Protein AF-A0A1J7GWZ6-F1 (afdb_monomer)

Sequence (81 aa):
MGAVEKKLKEMEIDYVRATVEEGGIQVDQLFFHDPDGFMIEICNCDSLPVIPLVGEVARACSRVNLQIMQNQNQIKMVKHL

Structure (mmCIF, N/CA/C/O backbone):
data_AF-A0A1J7GWZ6-F1
#
_entry.id   AF-A0A1J7GWZ6-F1
#
loop_
_atom_site.group_PDB
_atom_site.id
_atom_site.type_symbol
_atom_site.label_atom_id
_atom_site.label_alt_id
_atom_site.label_comp_id
_atom_site.label_asym_id
_atom_site.label_entity_id
_atom_site.label_seq_id
_atom_site.pdbx_PDB_ins_code
_atom_site.Cartn_x
_atom_site.Cartn_y
_atom_site.Cartn_z
_atom_site.occupancy
_atom_site.B_iso_or_equiv
_atom_site.auth_seq_id
_atom_site.auth_comp_id
_atom_site.auth_asym_id
_atom_site.auth_atom_id
_atom_site.pdbx_PDB_model_num
ATOM 1 N N . MET A 1 1 ? 6.720 -0.600 1.774 1.00 87.31 1 ME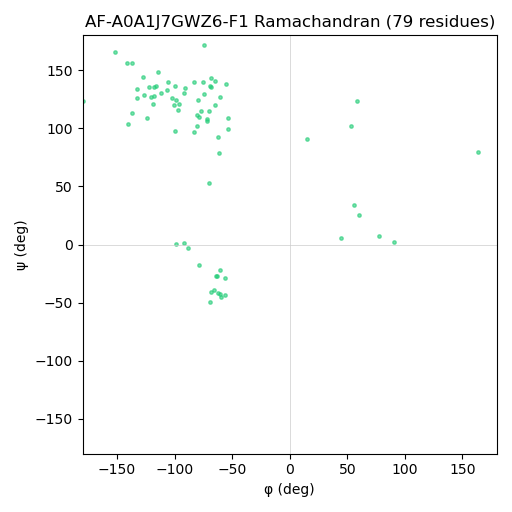T A N 1
ATOM 2 C CA . MET A 1 1 ? 5.355 -0.350 2.302 1.00 87.31 1 MET A CA 1
ATOM 3 C C . MET A 1 1 ? 5.238 -0.270 3.828 1.00 87.31 1 MET A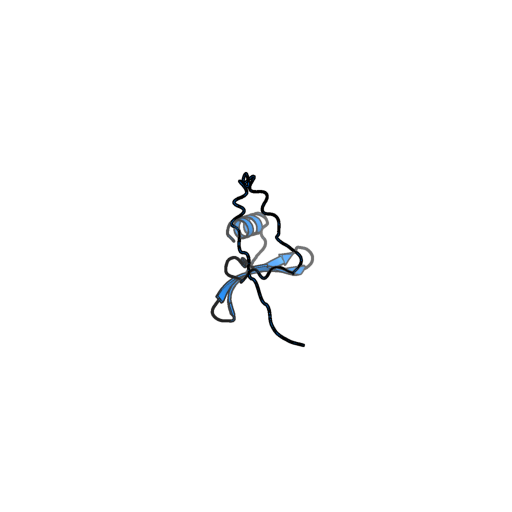 C 1
ATOM 5 O O . MET A 1 1 ? 4.205 0.184 4.302 1.00 87.31 1 MET A O 1
ATOM 9 N N . GLY A 1 2 ? 6.266 -0.618 4.615 1.00 92.06 2 GLY A N 1
ATOM 10 C CA . GLY A 1 2 ? 6.119 -0.793 6.072 1.00 92.06 2 GLY A CA 1
ATOM 11 C C . GLY A 1 2 ? 5.557 0.390 6.879 1.00 92.06 2 GLY A C 1
ATOM 12 O O . GLY A 1 2 ? 4.896 0.167 7.887 1.00 92.06 2 GLY A O 1
ATOM 13 N N . ALA A 1 3 ? 5.759 1.642 6.451 1.00 95.25 3 ALA A N 1
ATOM 14 C CA . ALA A 1 3 ? 5.162 2.797 7.134 1.00 95.25 3 ALA A CA 1
ATOM 15 C C . ALA A 1 3 ? 3.624 2.808 7.039 1.00 95.25 3 ALA A C 1
ATOM 17 O O . ALA A 1 3 ? 2.950 3.118 8.020 1.00 95.25 3 ALA A O 1
ATOM 18 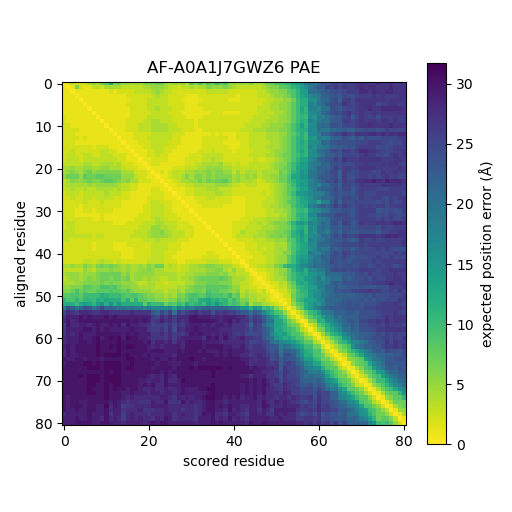N N . VAL A 1 4 ? 3.081 2.424 5.880 1.00 95.81 4 VAL A N 1
ATOM 19 C CA . VAL A 1 4 ? 1.635 2.328 5.637 1.00 95.81 4 VAL A CA 1
ATOM 20 C C . VAL A 1 4 ? 1.048 1.167 6.433 1.00 95.81 4 VAL A C 1
ATOM 22 O O . VAL A 1 4 ? 0.108 1.368 7.190 1.00 95.81 4 VAL A O 1
ATOM 25 N N . GLU A 1 5 ? 1.654 -0.021 6.342 1.00 97.19 5 GLU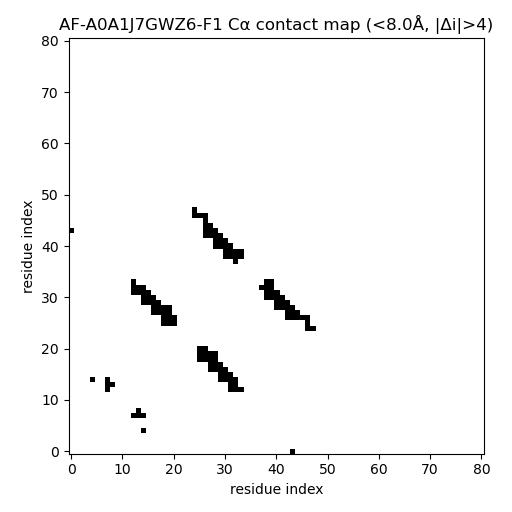 A N 1
ATOM 26 C CA . GLU A 1 5 ? 1.226 -1.219 7.083 1.00 97.19 5 GLU A CA 1
ATOM 27 C C . GLU A 1 5 ? 1.189 -0.967 8.599 1.00 97.19 5 GLU A C 1
ATOM 29 O O . GLU A 1 5 ? 0.225 -1.326 9.277 1.00 97.19 5 GLU A O 1
ATOM 34 N N . LYS A 1 6 ? 2.218 -0.292 9.137 1.00 98.12 6 LYS A N 1
ATOM 35 C CA . LYS A 1 6 ? 2.253 0.115 10.547 1.00 98.12 6 LYS A CA 1
ATOM 36 C C . LYS A 1 6 ? 1.075 1.027 10.885 1.00 98.12 6 LYS A C 1
ATOM 38 O O . LYS A 1 6 ? 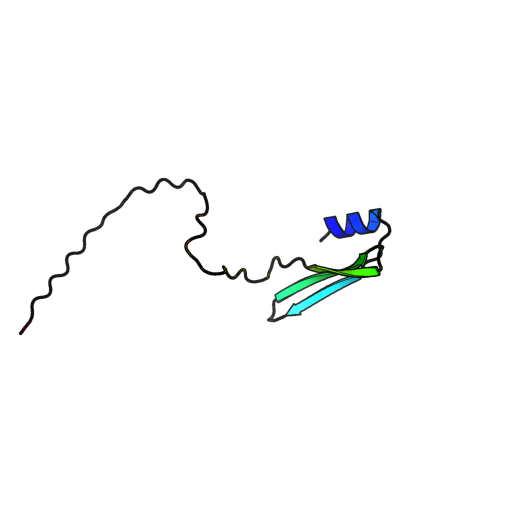0.435 0.820 11.912 1.00 98.12 6 LYS A O 1
ATOM 43 N N . LYS A 1 7 ? 0.785 2.015 10.035 1.00 98.00 7 LYS A N 1
ATOM 44 C CA . LYS A 1 7 ? -0.286 2.976 10.294 1.00 98.00 7 LYS A CA 1
ATOM 45 C C . LYS A 1 7 ? -1.673 2.338 10.228 1.00 98.00 7 LYS A C 1
ATOM 47 O O . LYS A 1 7 ? -2.492 2.618 11.094 1.00 98.00 7 LYS A O 1
ATOM 52 N N . LEU A 1 8 ? -1.909 1.455 9.260 1.00 98.12 8 LEU A N 1
ATOM 53 C CA . LEU A 1 8 ? -3.161 0.702 9.142 1.00 98.12 8 LEU A CA 1
ATOM 54 C C . LEU A 1 8 ? -3.398 -0.172 10.376 1.00 98.12 8 LEU A C 1
ATOM 56 O O . LEU A 1 8 ? -4.484 -0.144 10.945 1.00 98.12 8 LEU A O 1
ATOM 60 N N . LYS A 1 9 ? -2.351 -0.844 10.870 1.00 98.00 9 LYS A N 1
ATOM 61 C CA . LYS A 1 9 ? -2.424 -1.627 12.110 1.00 98.00 9 LYS A CA 1
ATOM 62 C C . LYS A 1 9 ? -2.751 -0.773 13.339 1.00 98.00 9 LYS A C 1
ATOM 64 O O . LYS A 1 9 ? -3.541 -1.198 14.170 1.00 98.00 9 LYS A O 1
ATOM 69 N N . GLU A 1 10 ? -2.157 0.415 13.468 1.00 98.50 10 GLU A N 1
ATOM 70 C CA . GLU A 1 10 ? -2.482 1.366 14.549 1.00 98.50 10 GLU A CA 1
ATOM 71 C C . GLU A 1 10 ? -3.930 1.874 14.483 1.00 98.50 10 GLU A C 1
ATOM 73 O O . GLU A 1 10 ? -4.478 2.280 15.503 1.00 98.50 10 GLU A O 1
ATOM 78 N N . MET A 1 11 ? -4.521 1.889 13.288 1.00 97.56 11 MET A N 1
ATOM 79 C CA . MET A 1 11 ? -5.905 2.298 13.044 1.00 97.56 11 MET A CA 1
ATOM 80 C C . MET A 1 11 ? -6.892 1.124 13.084 1.00 97.56 11 MET A C 1
ATOM 82 O O . MET A 1 11 ? -8.074 1.349 12.852 1.00 97.56 11 MET A O 1
ATOM 86 N N . GLU A 1 12 ? -6.418 -0.098 13.350 1.00 97.69 12 GLU A N 1
ATOM 87 C CA . GLU A 1 12 ? -7.223 -1.329 13.325 1.00 97.69 12 GLU A CA 1
ATOM 88 C C . GLU A 1 12 ? -7.938 -1.553 11.978 1.00 97.69 12 GLU A C 1
ATOM 90 O O . GLU A 1 12 ? -9.039 -2.094 11.920 1.00 97.69 12 GLU A O 1
ATOM 95 N N . ILE A 1 13 ? -7.297 -1.137 10.879 1.00 98.12 13 ILE A N 1
ATOM 96 C CA . ILE A 1 13 ? -7.778 -1.364 9.514 1.00 98.12 13 ILE A CA 1
ATOM 97 C C . ILE A 1 13 ? -7.094 -2.604 8.944 1.00 98.12 13 ILE A C 1
ATOM 99 O O . ILE A 1 13 ? -5.864 -2.656 8.819 1.00 98.12 13 ILE A O 1
ATOM 103 N N . ASP A 1 14 ? -7.909 -3.583 8.561 1.00 97.94 14 ASP A N 1
ATOM 104 C CA . ASP A 1 14 ? -7.451 -4.770 7.852 1.00 97.94 14 ASP A CA 1
ATOM 105 C C . ASP A 1 14 ? -6.977 -4.418 6.439 1.00 97.94 14 ASP A C 1
ATOM 107 O O . ASP A 1 14 ? -7.556 -3.581 5.742 1.00 97.94 14 ASP A O 1
ATOM 111 N N . TYR A 1 15 ? -5.921 -5.095 5.998 1.00 98.00 15 TYR A N 1
ATOM 112 C CA . TYR A 1 15 ? -5.377 -4.932 4.658 1.00 98.00 15 TYR A CA 1
ATOM 113 C C . TYR A 1 15 ? -4.921 -6.266 4.078 1.00 98.00 15 TYR A C 1
ATOM 115 O O . TYR A 1 15 ? -4.577 -7.208 4.795 1.00 98.00 15 TYR A O 1
ATOM 123 N N . VAL A 1 16 ? -4.876 -6.322 2.752 1.00 97.56 16 VAL A N 1
ATOM 124 C CA . VAL A 1 16 ? -4.355 -7.447 1.979 1.00 97.56 16 VAL A CA 1
ATOM 125 C C . VAL A 1 16 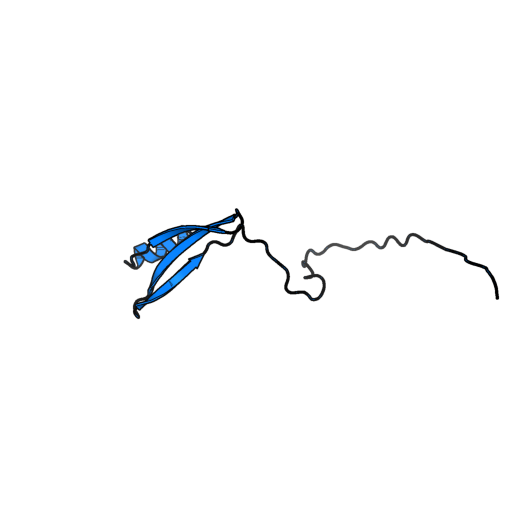? -3.143 -6.973 1.198 1.00 97.56 16 VAL A C 1
ATOM 127 O O . VAL A 1 16 ? -3.163 -5.902 0.595 1.00 97.56 16 VAL A O 1
ATOM 130 N N . ARG A 1 17 ? -2.083 -7.779 1.189 1.00 96.06 17 ARG A N 1
ATOM 131 C CA . ARG A 1 17 ? -0.907 -7.548 0.352 1.00 96.06 17 ARG A CA 1
ATOM 132 C C . ARG A 1 17 ? -0.891 -8.534 -0.804 1.00 96.06 17 ARG A C 1
ATOM 134 O O . ARG A 1 17 ? -1.172 -9.715 -0.610 1.00 96.06 17 ARG A O 1
ATOM 141 N N . ALA A 1 18 ? -0.513 -8.050 -1.977 1.00 95.19 18 ALA A N 1
ATOM 142 C CA . ALA A 1 18 ? -0.246 -8.871 -3.143 1.00 95.19 18 ALA A CA 1
ATOM 143 C C . ALA A 1 18 ? 1.024 -8.384 -3.840 1.00 95.19 18 ALA A C 1
ATOM 145 O O . ALA A 1 18 ? 1.407 -7.223 -3.720 1.00 95.19 18 ALA A O 1
ATOM 146 N N . THR A 1 19 ? 1.657 -9.280 -4.584 1.00 94.19 19 THR A N 1
ATOM 147 C CA . THR A 1 19 ? 2.726 -8.933 -5.518 1.00 94.19 19 THR A CA 1
ATOM 148 C C . THR A 1 19 ? 2.238 -9.323 -6.901 1.00 94.19 19 THR A C 1
ATOM 150 O O . THR A 1 19 ? 1.787 -10.454 -7.100 1.00 94.19 19 THR A O 1
ATOM 153 N N . VAL A 1 20 ? 2.298 -8.386 -7.840 1.00 92.19 20 VAL A N 1
ATOM 154 C CA . VAL A 1 20 ? 1.902 -8.593 -9.235 1.00 92.19 20 VAL A CA 1
ATOM 155 C C . VAL A 1 20 ? 3.118 -8.476 -10.136 1.00 92.19 20 VAL A C 1
ATOM 157 O O . VAL A 1 20 ? 4.046 -7.731 -9.832 1.00 92.19 20 VAL A O 1
ATOM 160 N N . GLU A 1 21 ? 3.118 -9.221 -11.237 1.00 93.06 21 GLU A N 1
ATOM 161 C CA . GLU A 1 21 ? 4.164 -9.151 -12.252 1.00 93.06 21 GLU A CA 1
ATOM 162 C C . GLU A 1 21 ? 3.553 -8.706 -13.581 1.00 93.06 21 GLU A C 1
ATOM 164 O O . GLU A 1 21 ? 2.663 -9.366 -14.117 1.00 93.06 21 GLU A O 1
ATOM 169 N N . GLU A 1 22 ? 4.044 -7.593 -14.120 1.00 84.62 22 GLU A N 1
ATOM 170 C CA . GLU A 1 22 ? 3.634 -7.064 -15.417 1.00 84.62 22 GLU A CA 1
ATOM 171 C C . GLU A 1 22 ? 4.875 -6.696 -16.233 1.00 84.62 22 GLU A C 1
ATOM 173 O O . GLU A 1 22 ? 5.762 -5.981 -15.767 1.00 84.62 22 GLU A O 1
ATOM 178 N N . GLY A 1 23 ? 4.986 -7.227 -17.454 1.00 88.06 23 GLY A N 1
ATOM 179 C CA . GLY A 1 23 ? 6.145 -6.962 -18.315 1.00 88.06 23 GLY A CA 1
ATOM 180 C C . GLY A 1 23 ? 7.489 -7.407 -17.717 1.00 88.06 23 GLY A C 1
ATOM 181 O O . GLY A 1 23 ? 8.522 -6.835 -18.058 1.00 88.06 23 GLY A O 1
ATOM 182 N N . GLY A 1 24 ? 7.481 -8.397 -16.815 1.00 91.56 24 GLY A N 1
ATOM 183 C CA . GLY A 1 24 ? 8.665 -8.859 -16.080 1.00 91.56 24 GLY A CA 1
ATOM 184 C C . GLY A 1 24 ? 9.082 -7.956 -14.913 1.00 91.56 24 GLY A C 1
ATOM 185 O O . GLY A 1 24 ? 10.139 -8.176 -14.325 1.00 91.56 24 GLY A O 1
ATOM 186 N N . ILE A 1 25 ? 8.280 -6.943 -14.574 1.00 91.38 25 ILE A N 1
ATOM 187 C CA . ILE A 1 25 ? 8.485 -6.074 -13.415 1.00 91.38 25 ILE A CA 1
ATOM 188 C C . ILE A 1 25 ? 7.528 -6.517 -12.316 1.00 91.38 25 ILE A C 1
ATOM 190 O O . ILE A 1 25 ? 6.319 -6.587 -12.530 1.00 91.38 25 ILE A O 1
ATOM 194 N N . GLN A 1 26 ? 8.074 -6.793 -11.134 1.00 92.88 26 GLN A N 1
ATOM 195 C CA . GLN A 1 26 ? 7.277 -7.091 -9.950 1.00 92.88 26 GLN A CA 1
ATOM 196 C C . GLN A 1 26 ? 6.987 -5.817 -9.170 1.00 92.88 26 GLN A C 1
ATOM 198 O O . GLN A 1 26 ? 7.884 -5.003 -8.934 1.00 92.88 26 GLN A O 1
ATOM 203 N N . VAL A 1 27 ? 5.737 -5.663 -8.749 1.00 93.00 27 VAL A N 1
ATOM 204 C CA . VAL A 1 27 ? 5.301 -4.532 -7.938 1.00 93.00 27 VAL A CA 1
ATOM 205 C C . VAL A 1 27 ? 4.472 -5.042 -6.771 1.00 93.00 27 VAL A C 1
ATOM 207 O O . VAL A 1 27 ? 3.599 -5.897 -6.933 1.00 93.00 27 VAL A O 1
ATOM 210 N N . ASP A 1 28 ? 4.767 -4.527 -5.582 1.00 93.75 28 ASP A N 1
ATOM 211 C CA . ASP A 1 28 ? 3.961 -4.817 -4.408 1.00 93.75 28 ASP A CA 1
ATOM 212 C C . ASP A 1 28 ? 2.757 -3.880 -4.390 1.00 93.75 28 ASP A C 1
ATOM 214 O O . ASP A 1 28 ? 2.878 -2.679 -4.652 1.00 93.75 28 ASP A O 1
ATOM 218 N N . GLN A 1 29 ? 1.613 -4.438 -4.018 1.00 95.00 29 GLN A N 1
ATOM 219 C CA . GLN A 1 29 ? 0.344 -3.753 -3.848 1.00 95.00 29 GLN A CA 1
ATOM 220 C C . GLN A 1 29 ? -0.224 -4.055 -2.463 1.00 95.00 29 GLN A C 1
ATOM 222 O O . GLN A 1 29 ? -0.103 -5.164 -1.932 1.00 95.00 29 GLN A O 1
ATOM 227 N N . LEU A 1 30 ? -0.868 -3.054 -1.882 1.00 96.88 30 LEU A N 1
ATOM 228 C CA . LEU A 1 30 ? -1.591 -3.141 -0.628 1.00 96.88 30 LEU A CA 1
ATOM 229 C C . LEU A 1 30 ? -3.007 -2.624 -0.857 1.00 96.88 30 LEU A C 1
ATOM 231 O O . LEU A 1 30 ? -3.190 -1.520 -1.361 1.00 96.88 30 LEU A O 1
ATOM 235 N N . PHE A 1 31 ? -3.989 -3.416 -0.448 1.00 97.94 31 PHE A N 1
ATOM 236 C CA . PHE A 1 31 ? -5.409 -3.127 -0.586 1.00 97.94 31 PHE A CA 1
ATOM 237 C C . PHE A 1 31 ? -6.048 -3.031 0.793 1.00 97.94 31 PHE A C 1
ATOM 239 O O . PHE A 1 31 ? -5.799 -3.883 1.646 1.00 97.94 31 PHE A O 1
ATOM 246 N N . PHE A 1 32 ? -6.887 -2.028 1.012 1.00 98.38 32 PHE A N 1
ATOM 247 C CA . PHE A 1 32 ? -7.690 -1.896 2.227 1.00 98.38 32 PHE A CA 1
ATOM 248 C C . PHE A 1 32 ? -8.980 -1.132 1.931 1.00 98.38 32 PHE A C 1
ATOM 250 O O . PHE A 1 32 ? -9.106 -0.503 0.880 1.00 98.38 32 PHE A O 1
ATOM 257 N N . HIS A 1 33 ? -9.936 -1.191 2.852 1.00 98.56 33 HIS A N 1
ATOM 258 C CA . HIS A 1 33 ? -11.117 -0.335 2.810 1.00 98.56 33 HIS A CA 1
ATOM 259 C C . HIS A 1 33 ? -10.935 0.835 3.773 1.00 98.56 33 HIS A C 1
ATOM 261 O O . HIS A 1 33 ? -10.468 0.649 4.898 1.00 98.56 33 HIS A O 1
ATOM 267 N N . ASP A 1 34 ? -11.293 2.038 3.338 1.00 97.69 34 ASP A N 1
ATOM 268 C CA . ASP A 1 34 ? -11.409 3.173 4.247 1.00 97.69 34 ASP A CA 1
ATOM 269 C C . ASP A 1 34 ? -12.683 3.061 5.118 1.00 97.69 34 ASP A C 1
ATOM 271 O O . ASP A 1 34 ? -13.515 2.173 4.895 1.00 97.69 34 ASP A O 1
ATOM 275 N N . PRO A 1 35 ? -12.860 3.928 6.132 1.00 96.69 35 PRO A N 1
ATOM 276 C CA . PRO A 1 35 ? -14.040 3.886 6.998 1.00 96.69 35 PRO A CA 1
ATOM 277 C C . PRO A 1 35 ? -15.381 4.094 6.277 1.00 96.69 35 PRO A C 1
ATOM 279 O O . PRO A 1 35 ? -16.413 3.679 6.802 1.00 96.69 35 PRO A O 1
ATOM 282 N N . ASP A 1 36 ? -15.370 4.709 5.091 1.00 97.88 36 ASP A N 1
ATOM 283 C CA . ASP A 1 36 ? -16.554 4.928 4.256 1.00 97.88 36 ASP A CA 1
ATOM 284 C C . ASP A 1 36 ? -16.825 3.734 3.311 1.00 97.88 36 ASP A C 1
ATOM 286 O O . ASP A 1 36 ? -17.840 3.694 2.611 1.00 97.88 36 ASP A O 1
ATOM 290 N N . GLY A 1 37 ? -15.948 2.723 3.318 1.00 96.81 37 GLY A N 1
ATOM 291 C CA . GLY A 1 37 ? -16.058 1.484 2.554 1.00 96.81 37 GLY A CA 1
ATOM 292 C C . GLY A 1 37 ? -15.406 1.529 1.171 1.00 96.81 37 GLY A C 1
ATOM 293 O O . GLY A 1 37 ? -15.454 0.526 0.448 1.00 96.81 37 GLY A O 1
ATOM 294 N N . PHE A 1 38 ? -14.770 2.636 0.780 1.00 98.25 38 PHE A N 1
ATOM 295 C CA . PHE A 1 38 ? -14.060 2.712 -0.494 1.00 98.25 38 PHE A CA 1
ATOM 296 C C . PHE A 1 38 ? -12.810 1.839 -0.463 1.00 98.25 38 PHE A C 1
ATOM 298 O O . PHE A 1 38 ? -12.058 1.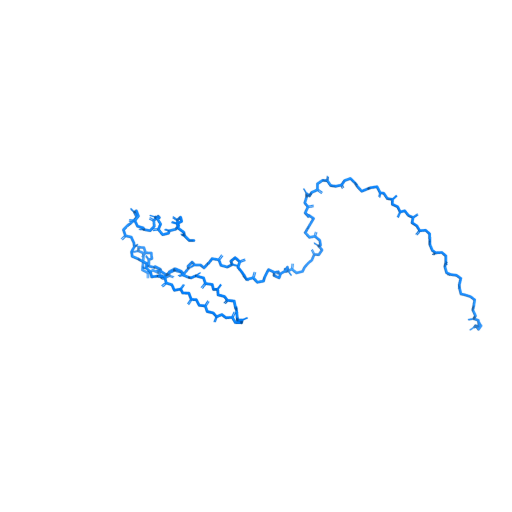827 0.509 1.00 98.25 38 PHE A O 1
ATOM 305 N N . MET A 1 39 ? -12.583 1.101 -1.549 1.00 97.88 39 MET A N 1
ATOM 306 C CA . MET A 1 39 ? -11.374 0.302 -1.714 1.00 97.88 39 MET A CA 1
ATOM 307 C C . MET A 1 39 ? -10.222 1.206 -2.154 1.00 97.88 39 MET A C 1
ATOM 309 O O . MET A 1 39 ? -10.329 1.913 -3.158 1.00 97.88 39 MET A O 1
ATOM 313 N N . ILE A 1 40 ? -9.132 1.174 -1.394 1.00 98.12 40 ILE A N 1
ATOM 314 C CA . ILE A 1 40 ? -7.902 1.907 -1.667 1.00 98.12 40 ILE A CA 1
ATOM 315 C C . ILE A 1 40 ? -6.801 0.907 -2.014 1.00 98.12 40 ILE A C 1
ATOM 317 O O . ILE A 1 40 ? -6.547 -0.041 -1.270 1.00 98.12 40 ILE A O 1
ATOM 321 N N . GLU A 1 41 ? -6.113 1.173 -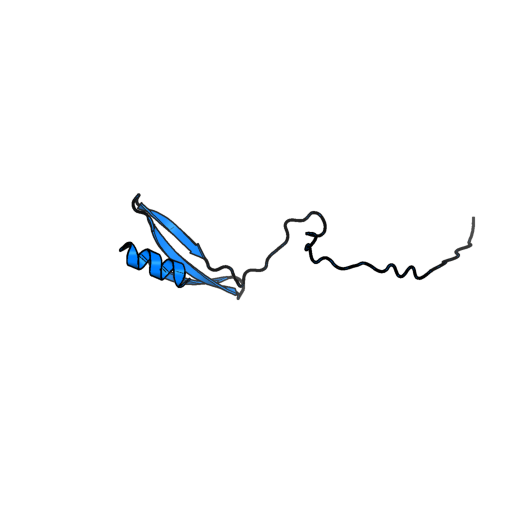3.124 1.00 96.50 41 GLU A N 1
ATOM 322 C CA . GLU A 1 41 ? -4.887 0.490 -3.533 1.00 96.50 41 GLU A CA 1
ATOM 323 C C . GLU A 1 41 ? -3.677 1.411 -3.323 1.00 96.50 41 GLU A C 1
ATOM 325 O O . GLU A 1 41 ? -3.676 2.574 -3.733 1.00 96.50 41 GLU A O 1
ATOM 330 N N . ILE A 1 42 ? -2.618 0.877 -2.713 1.00 95.75 42 ILE A N 1
ATOM 331 C CA . ILE A 1 42 ? -1.302 1.513 -2.608 1.00 95.75 42 ILE A CA 1
ATOM 332 C C . ILE A 1 42 ? -0.272 0.605 -3.273 1.00 95.75 42 ILE A C 1
ATOM 334 O O . ILE A 1 42 ? -0.137 -0.555 -2.901 1.00 95.75 42 ILE A O 1
ATOM 338 N N . CYS A 1 43 ? 0.500 1.157 -4.204 1.00 93.12 43 CYS A N 1
ATOM 339 C CA . CYS A 1 43 ? 1.481 0.439 -5.013 1.00 93.12 43 CYS A CA 1
ATOM 340 C C . CYS A 1 43 ? 2.876 1.056 -4.814 1.00 93.12 43 CYS A C 1
ATOM 342 O O . CYS A 1 43 ? 2.992 2.283 -4.752 1.00 93.12 43 CYS A O 1
ATOM 344 N N . ASN A 1 44 ? 3.936 0.251 -4.645 1.00 86.19 44 ASN A N 1
ATOM 345 C CA . ASN A 1 44 ? 5.269 0.802 -4.354 1.00 86.19 44 ASN A CA 1
ATOM 346 C C . ASN A 1 44 ? 6.004 1.349 -5.581 1.00 86.19 44 ASN A C 1
ATOM 348 O O . ASN A 1 44 ? 6.905 2.141 -5.369 1.00 86.19 44 ASN A O 1
ATOM 352 N N . CYS A 1 45 ? 5.619 1.001 -6.814 1.00 86.56 45 CYS A N 1
ATOM 353 C CA . CYS A 1 45 ? 6.067 1.574 -8.101 1.00 86.56 45 CYS A CA 1
ATOM 354 C C . CYS A 1 45 ? 7.581 1.841 -8.312 1.00 86.56 45 CYS A C 1
ATOM 356 O O . CYS A 1 45 ? 7.952 2.366 -9.358 1.00 86.56 45 CYS A O 1
ATOM 358 N N . ASP A 1 46 ? 8.465 1.461 -7.388 1.00 86.06 46 ASP A N 1
ATOM 359 C CA . ASP A 1 46 ? 9.884 1.838 -7.363 1.00 86.06 46 ASP A CA 1
ATOM 360 C C . ASP A 1 46 ? 10.653 1.296 -8.577 1.00 86.06 46 ASP A C 1
ATOM 362 O O . ASP A 1 46 ? 11.660 1.862 -8.997 1.00 86.06 46 ASP A O 1
ATOM 366 N N . SER A 1 47 ? 10.166 0.185 -9.136 1.00 85.56 47 SER A N 1
ATOM 367 C CA . SER A 1 47 ? 10.757 -0.499 -10.290 1.00 85.56 47 SER A CA 1
ATOM 368 C C . SER A 1 47 ? 10.072 -0.156 -11.616 1.00 85.56 47 SER A C 1
ATOM 370 O O . SER A 1 47 ? 10.473 -0.679 -12.655 1.00 85.56 47 SER A O 1
ATOM 372 N N . LEU A 1 48 ? 9.042 0.700 -11.611 1.00 88.31 48 LEU A N 1
ATOM 373 C CA . LEU A 1 48 ? 8.369 1.102 -12.841 1.00 88.31 48 LEU A CA 1
ATOM 374 C C . LEU A 1 48 ? 9.231 2.103 -13.627 1.00 88.31 48 LEU A C 1
ATOM 376 O O . LEU A 1 48 ? 9.827 3.012 -13.041 1.00 88.31 48 LEU A O 1
ATOM 380 N N . PRO A 1 49 ? 9.289 1.986 -14.965 1.00 86.25 49 PRO A N 1
ATOM 381 C CA . PRO A 1 49 ? 10.026 2.930 -15.787 1.00 86.25 49 PRO A CA 1
ATOM 382 C C . PRO A 1 49 ? 9.387 4.319 -15.697 1.00 86.25 49 PRO A C 1
ATOM 384 O O . PRO A 1 49 ? 8.233 4.522 -16.074 1.00 86.25 49 PRO A O 1
ATOM 387 N N . VAL A 1 50 ? 10.158 5.305 -15.239 1.00 85.56 50 VAL A N 1
ATOM 388 C CA . VAL A 1 50 ? 9.732 6.707 -15.262 1.00 85.56 50 VAL A CA 1
ATOM 389 C C . VAL A 1 50 ? 9.922 7.241 -16.674 1.00 85.56 50 VAL A C 1
ATOM 391 O O . VAL A 1 50 ? 11.048 7.442 -17.130 1.00 85.56 50 VAL A O 1
ATOM 394 N N . ILE A 1 51 ? 8.814 7.485 -17.369 1.00 83.12 51 ILE A N 1
ATOM 395 C CA . ILE A 1 51 ? 8.819 8.136 -18.678 1.00 83.12 51 ILE A CA 1
ATOM 396 C C . ILE A 1 51 ? 8.519 9.624 -18.460 1.00 83.12 51 ILE A C 1
ATOM 398 O O . ILE A 1 51 ? 7.424 9.959 -18.003 1.00 83.12 51 ILE A O 1
ATOM 402 N N . PRO A 1 52 ? 9.454 10.539 -18.770 1.00 82.25 52 PRO A N 1
ATOM 403 C CA . PRO A 1 52 ? 9.182 11.966 -18.701 1.00 82.25 52 PRO A CA 1
ATOM 404 C C . PRO A 1 52 ? 8.044 12.340 -19.655 1.00 82.25 52 PRO A C 1
ATOM 406 O O . PRO A 1 52 ? 8.107 12.060 -20.853 1.00 82.25 52 PRO A O 1
ATOM 409 N N . LEU A 1 53 ? 7.022 13.016 -19.137 1.00 80.69 53 LEU A N 1
ATOM 410 C CA . LEU A 1 53 ? 6.007 13.663 -19.964 1.00 80.69 53 LEU A CA 1
ATOM 411 C C . LEU A 1 53 ? 6.686 14.889 -20.611 1.00 80.69 53 LEU A C 1
ATOM 413 O O . LEU A 1 53 ? 7.066 15.828 -19.920 1.00 80.69 53 LEU A O 1
ATOM 417 N N . VAL A 1 54 ? 6.979 14.809 -21.909 1.00 77.00 54 VAL A N 1
ATOM 418 C CA . VAL A 1 54 ? 7.963 15.640 -22.635 1.00 77.00 54 VAL A CA 1
ATOM 419 C C . VAL A 1 54 ? 7.744 17.158 -22.518 1.00 77.00 54 VAL A C 1
ATOM 421 O O . VAL A 1 54 ? 6.637 17.649 -22.721 1.00 77.00 54 VAL A O 1
ATOM 424 N N . GLY A 1 55 ? 8.853 17.894 -22.337 1.00 57.19 55 GLY A N 1
ATOM 425 C CA . GLY A 1 55 ? 8.967 19.332 -22.614 1.00 57.19 55 GLY A CA 1
ATOM 426 C C . GLY A 1 55 ? 10.183 19.984 -21.947 1.00 57.19 55 GLY A C 1
ATOM 427 O O . GLY A 1 55 ? 10.016 20.621 -20.921 1.00 57.19 55 GLY A O 1
ATOM 428 N N . GLU A 1 56 ? 11.371 19.821 -22.547 1.00 54.47 56 GLU A N 1
ATOM 429 C CA . GLU A 1 56 ? 12.673 20.386 -22.134 1.00 54.47 56 GLU A CA 1
ATOM 430 C C . GLU A 1 56 ? 13.154 20.009 -20.731 1.00 54.47 56 GLU A C 1
ATOM 432 O O . GLU A 1 56 ? 12.496 20.262 -19.733 1.00 54.47 56 GLU A O 1
ATOM 437 N N . VAL A 1 57 ? 14.358 19.423 -20.693 1.00 54.84 57 VAL A N 1
ATOM 438 C CA . VAL A 1 57 ? 15.299 19.400 -19.565 1.00 54.84 57 VAL A CA 1
ATOM 439 C C . VAL A 1 57 ? 14.628 19.827 -18.262 1.00 54.84 57 VAL A C 1
ATOM 441 O O . VAL A 1 57 ? 14.593 21.021 -17.953 1.00 54.84 57 VAL A O 1
ATOM 444 N N . ALA A 1 58 ? 14.084 18.871 -17.498 1.00 57.75 58 ALA A N 1
ATOM 445 C CA . ALA A 1 58 ? 13.860 19.121 -16.085 1.00 57.75 58 ALA A CA 1
ATOM 446 C C . ALA A 1 58 ? 15.226 19.575 -15.582 1.00 57.75 58 ALA A C 1
ATOM 448 O O . ALA A 1 58 ? 16.153 18.767 -15.496 1.00 57.75 58 ALA A O 1
ATOM 449 N N . ARG A 1 59 ? 15.403 20.895 -15.442 1.00 56.28 59 ARG A N 1
ATOM 450 C CA . ARG A 1 59 ? 16.641 21.500 -14.983 1.00 56.28 59 ARG A CA 1
ATOM 451 C C . ARG A 1 59 ? 16.780 20.950 -13.585 1.00 56.28 59 ARG A C 1
ATOM 453 O O . ARG A 1 59 ? 16.193 21.478 -12.647 1.00 56.28 59 ARG A O 1
ATOM 460 N N . ALA A 1 60 ? 17.496 19.837 -13.468 1.00 54.75 60 ALA A N 1
ATOM 461 C CA . ALA A 1 60 ? 18.017 19.391 -12.209 1.00 54.75 60 ALA A CA 1
ATOM 462 C C . ALA A 1 60 ? 18.789 20.607 -11.715 1.00 54.75 60 ALA A C 1
ATOM 464 O O . ALA A 1 60 ? 19.774 21.019 -12.327 1.00 54.75 60 ALA A O 1
ATOM 465 N N . CYS A 1 61 ? 18.270 21.266 -10.683 1.00 51.47 61 CYS A N 1
ATOM 466 C CA . CYS A 1 61 ? 18.941 22.375 -10.027 1.00 51.47 61 CYS A CA 1
ATOM 467 C C . CYS A 1 61 ? 20.152 21.837 -9.251 1.00 51.47 61 CYS A C 1
ATOM 469 O O . CYS A 1 61 ? 20.306 22.090 -8.063 1.00 51.47 61 CYS A O 1
ATOM 471 N N . SER A 1 62 ? 21.034 21.081 -9.895 1.00 60.25 62 SER A N 1
ATOM 472 C CA . SER A 1 62 ? 22.414 20.963 -9.474 1.00 60.25 62 SER A CA 1
ATOM 473 C C . SER A 1 62 ? 23.111 22.214 -10.006 1.00 60.25 62 SER A C 1
ATOM 475 O O . SER A 1 62 ? 23.223 22.431 -11.210 1.00 60.25 62 SER A O 1
ATOM 477 N N . ARG A 1 63 ? 23.516 23.101 -9.089 1.00 56.72 63 ARG A N 1
ATOM 478 C CA . ARG A 1 63 ? 24.313 24.303 -9.375 1.00 56.72 63 ARG A CA 1
ATOM 479 C C . ARG A 1 63 ? 25.666 23.889 -9.967 1.00 56.72 63 ARG A C 1
ATOM 481 O O . ARG A 1 63 ? 26.658 23.855 -9.248 1.00 56.72 63 ARG A O 1
ATOM 488 N N . VAL A 1 64 ? 25.720 23.544 -11.249 1.00 50.84 64 VAL A N 1
ATOM 489 C CA . VAL A 1 64 ? 26.976 23.220 -11.932 1.00 50.84 64 VAL A CA 1
ATOM 490 C C . VAL A 1 64 ? 27.408 24.434 -12.746 1.00 50.84 64 VAL A C 1
ATOM 492 O O . VAL A 1 64 ? 26.680 24.928 -13.603 1.00 50.84 64 VAL A O 1
ATOM 495 N N . ASN A 1 65 ? 28.592 24.945 -12.414 1.00 54.66 65 ASN A N 1
ATOM 496 C CA . ASN A 1 65 ? 29.224 26.095 -13.048 1.00 54.66 65 ASN A CA 1
ATOM 497 C C . ASN A 1 65 ? 29.701 25.690 -14.458 1.00 54.66 65 ASN A C 1
ATOM 499 O O . ASN A 1 65 ? 30.634 24.899 -14.585 1.00 54.66 65 ASN A O 1
ATOM 503 N N . LEU A 1 66 ? 29.038 26.176 -15.511 1.00 42.69 66 LEU A N 1
ATOM 504 C CA . LEU A 1 66 ? 29.335 25.814 -16.901 1.00 42.69 66 LEU A CA 1
ATOM 505 C C . LEU A 1 66 ? 30.503 26.665 -17.433 1.00 42.69 66 LEU A C 1
ATOM 507 O O . LEU A 1 66 ? 30.305 27.797 -17.870 1.00 42.69 66 LEU A O 1
ATOM 511 N N . GLN A 1 67 ? 31.727 26.131 -17.406 1.00 45.00 67 GLN A N 1
ATOM 512 C CA . GLN A 1 67 ? 32.840 26.691 -18.180 1.00 45.00 67 GLN A CA 1
ATOM 513 C C . GLN A 1 67 ? 32.684 26.285 -19.652 1.00 45.00 67 GLN A C 1
ATOM 515 O O . GLN A 1 67 ? 32.724 25.111 -20.009 1.00 45.00 67 GLN A O 1
ATOM 520 N N . ILE A 1 68 ? 32.459 27.289 -20.496 1.00 47.88 68 ILE A N 1
ATOM 521 C CA . ILE A 1 68 ? 32.243 27.179 -21.939 1.00 47.88 68 ILE A CA 1
ATOM 522 C C . ILE A 1 68 ? 33.557 26.768 -22.629 1.00 47.88 68 ILE A C 1
ATOM 524 O O . ILE A 1 68 ? 34.501 27.553 -22.667 1.00 47.88 68 ILE A O 1
ATOM 528 N N . MET A 1 69 ? 33.607 25.575 -23.230 1.00 38.06 69 MET A N 1
ATOM 529 C CA . MET A 1 69 ? 34.595 25.225 -24.262 1.00 38.06 69 MET A CA 1
ATOM 530 C C . MET A 1 69 ? 33.945 25.361 -25.645 1.00 38.06 69 MET A C 1
ATOM 532 O O . MET A 1 69 ? 33.239 24.466 -26.103 1.00 38.06 69 MET A O 1
ATOM 536 N N . GLN A 1 70 ? 34.175 26.492 -26.317 1.00 38.12 70 GLN A N 1
ATOM 537 C CA . GLN A 1 70 ? 33.881 26.654 -27.743 1.00 38.12 70 GLN A CA 1
ATOM 538 C C . GLN A 1 70 ? 35.023 26.031 -28.549 1.00 38.12 70 GLN A C 1
ATOM 540 O O . GLN A 1 70 ? 36.082 26.642 -28.677 1.00 38.12 70 GLN A O 1
ATOM 545 N N . ASN A 1 71 ? 34.819 24.829 -29.093 1.00 35.66 71 ASN A N 1
ATOM 546 C CA . ASN A 1 71 ? 35.738 24.269 -30.081 1.00 35.66 71 ASN A CA 1
ATOM 547 C C . ASN A 1 71 ? 35.180 24.484 -31.495 1.00 35.66 71 ASN A C 1
ATOM 549 O O . ASN A 1 71 ? 34.036 24.146 -31.797 1.00 35.66 71 ASN A O 1
ATOM 553 N N . GLN A 1 72 ? 36.004 25.120 -32.322 1.00 41.56 72 GLN A N 1
ATOM 554 C CA . GLN A 1 72 ? 35.741 25.552 -33.691 1.00 41.56 72 GLN A CA 1
ATOM 555 C C . GLN A 1 72 ? 35.521 24.359 -34.629 1.0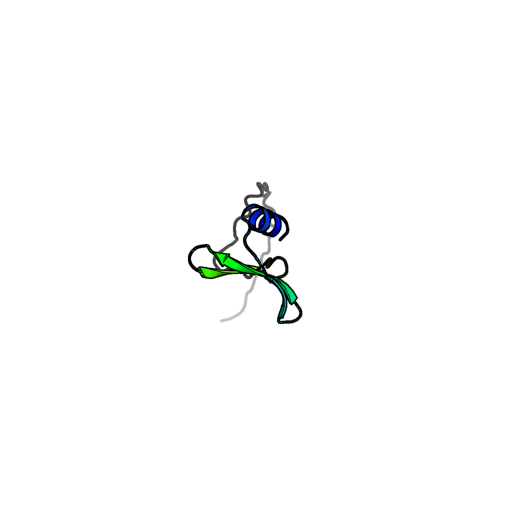0 41.56 72 GLN A C 1
ATOM 557 O O . GLN A 1 72 ? 36.282 23.402 -34.576 1.00 41.56 72 GLN A O 1
ATOM 562 N N . ASN A 1 73 ? 34.571 24.462 -35.564 1.00 34.84 73 ASN A N 1
ATOM 563 C CA . ASN A 1 73 ? 34.610 23.689 -36.807 1.00 34.84 73 ASN A CA 1
ATOM 564 C C . ASN A 1 73 ? 34.131 24.557 -37.980 1.00 34.84 73 ASN A C 1
ATOM 566 O O . ASN A 1 73 ? 32.940 24.810 -38.150 1.00 34.84 73 ASN A O 1
ATOM 570 N N . GLN A 1 74 ? 35.088 25.024 -38.789 1.00 38.81 74 GLN A N 1
ATOM 571 C CA . GLN A 1 74 ? 34.835 25.511 -40.145 1.00 38.81 74 GLN A CA 1
ATOM 572 C C . GLN A 1 74 ? 34.578 24.309 -41.059 1.00 38.81 74 GLN A C 1
ATOM 574 O O . GLN A 1 74 ? 35.422 23.418 -41.138 1.00 38.81 74 GLN A O 1
ATOM 579 N N . ILE A 1 75 ? 33.488 24.320 -41.827 1.00 37.19 75 ILE A N 1
ATOM 580 C CA . ILE A 1 75 ? 33.358 23.470 -43.016 1.00 37.19 75 ILE A CA 1
ATOM 581 C C . ILE A 1 75 ? 33.070 24.375 -44.214 1.00 37.19 75 ILE A C 1
ATOM 583 O O . ILE A 1 75 ? 31.995 24.955 -44.342 1.00 37.19 75 ILE A O 1
ATOM 587 N N . LYS A 1 76 ? 34.075 24.502 -45.088 1.00 37.62 76 LYS A N 1
ATOM 588 C CA . LYS A 1 76 ? 33.938 25.018 -46.453 1.00 37.62 76 LYS A CA 1
ATOM 589 C C . LYS A 1 76 ? 33.134 24.014 -47.285 1.00 37.62 76 LYS A C 1
ATOM 591 O O . LYS A 1 76 ? 33.490 22.840 -47.305 1.00 37.62 76 LYS A O 1
ATOM 596 N N . MET A 1 77 ? 32.180 24.484 -48.085 1.00 31.77 77 MET A N 1
ATOM 597 C CA . MET A 1 77 ? 31.823 23.811 -49.338 1.00 31.77 77 MET A CA 1
ATOM 598 C C . MET A 1 77 ? 31.621 24.832 -50.456 1.00 31.77 77 MET A C 1
ATOM 600 O O . MET A 1 77 ? 30.685 25.621 -50.449 1.00 31.77 77 MET A O 1
ATOM 604 N N . VAL A 1 78 ? 32.528 24.776 -51.429 1.00 37.06 78 VAL A N 1
ATOM 605 C CA . VAL A 1 78 ? 32.333 25.259 -52.798 1.00 37.06 78 VAL A CA 1
ATOM 606 C C . VAL A 1 78 ? 31.809 24.075 -53.609 1.00 37.06 78 VAL A C 1
ATOM 608 O O . VAL A 1 78 ? 32.456 23.027 -53.564 1.00 37.06 78 VAL A O 1
ATOM 611 N N . LYS A 1 79 ? 30.715 24.248 -54.371 1.00 31.58 79 LYS A N 1
ATOM 612 C CA . LYS A 1 79 ? 30.547 23.736 -55.752 1.00 31.58 79 LYS A CA 1
ATOM 613 C C . LYS A 1 79 ? 29.182 24.099 -56.373 1.00 31.58 79 LYS A C 1
ATOM 615 O O . LYS A 1 79 ? 28.148 23.718 -55.846 1.00 31.58 79 LYS A O 1
ATOM 620 N N . HIS A 1 80 ? 29.279 24.761 -57.531 1.00 29.55 80 HIS A N 1
ATOM 621 C CA . HIS A 1 80 ? 28.444 24.666 -58.745 1.00 29.55 80 HIS A CA 1
ATOM 622 C C . HIS A 1 80 ? 26.914 24.814 -58.633 1.00 29.55 80 HIS A C 1
ATOM 624 O O . HIS A 1 80 ? 26.210 23.840 -58.379 1.00 29.55 80 HIS A O 1
ATOM 630 N N . LEU A 1 81 ? 26.402 25.997 -58.991 1.00 36.75 81 LEU A N 1
ATOM 631 C CA . LEU A 1 81 ? 25.912 26.349 -60.338 1.00 36.75 81 LEU A CA 1
ATOM 632 C C . LEU A 1 81 ? 25.890 27.877 -60.479 1.00 36.75 81 LEU A C 1
ATOM 634 O O . LEU A 1 81 ? 25.624 28.543 -59.453 1.00 36.75 81 LEU A O 1
#

Foldseek 3Di:
DVVVVVVCVVVVWDKDWDWDADPNDIKIKIWTADPVGDIDIDIPCPRPDDDDPDDDDPPPPPPDDDDDDDDDDDDDDDDDD

Organism: Lupinus angustifolius (NCBI:txid3871)

Mean predicted aligned error: 14.44 Å

Nearest PDB structures (foldseek):
  7r7j-assembly2_B  TM=6.751E-01  e=4.925E-01  Escherichia coli K-12
  8h5z-assembly2_A  TM=6.720E-01  e=7.186E-01  Escherichia coli K-12
  7r7j-assembly1_A  TM=4.620E-01  e=1.798E-01  Escherichia coli K-12
  8h5z-assembly1_B  TM=4.531E-01  e=8.680E-01  Escherichia coli K-12
  3cfi-assembly3_G  TM=5.443E-01  e=2.532E+00  Vibrio vulnificus

InterPro domains:
  IPR029068 Glyoxalase/Bleomycin resistance protein/Dihydroxybiphenyl dioxygenase [G3DSA:3.10.180.10] (1-45)
  IPR029068 Glyoxalase/Bleomycin resistance protein/Dihydroxybiphenyl dioxygenase [SSF54593] (3-51)

Radius of gyration: 26.04 Å; Cα contacts (8 Å, |Δi|>4): 65; chains: 1; bounding box: 52×36×75 Å

Solvent-accessible surface area (backbone atoms only — not comparable to full-atom values): 5731 Å² total; per-residue (Å²): 111,67,71,57,58,52,51,34,57,77,69,74,44,70,69,48,77,50,74,48,74,56,98,88,41,71,38,50,35,38,38,34,56,50,99,90,63,51,80,45,79,48,68,67,61,82,76,58,86,84,74,80,85,83,80,74,78,82,72,67,85,66,90,69,85,82,79,85,82,87,78,88,80,91,80,89,82,89,83,90,134

Secondary structure (DSSP, 8-state):
-HHHHHHHHHTT--EEEEEEEETTEEEEEEEEE-TT--EEEEE--TTS-----SSS-------------------------

pLDDT: mean 77.13, std 23.85, range [29.55, 98.56]